Protein AF-A0A1E5UMQ7-F1 (afdb_monomer)

Solvent-accessible surface area (backbone atoms only — not comparable to full-atom values): 9232 Å² total; per-residue (Å²): 130,81,51,70,44,61,74,75,35,65,74,83,84,58,92,85,66,70,73,65,48,80,39,83,62,56,90,84,35,71,42,76,50,66,75,67,93,82,56,94,64,65,85,57,81,42,70,63,72,54,20,45,55,50,47,52,34,19,45,71,56,72,37,62,42,35,47,27,45,38,44,24,93,67,54,69,67,58,58,66,50,45,62,29,34,38,33,42,39,33,19,52,56,20,92,76,36,29,54,74,54,53,51,49,43,45,54,52,43,67,72,38,82,89,36,58,70,50,73,48,72,42,77,94,32,39,59,45,37,75,61,27,47,51,86,88,37,67,67,43,42,50,56,21,53,50,53,50,49,56,50,51,54,50,46,65,73,60,55,125

Mean predicted aligned error: 7.75 Å

Structure (mmCIF, N/CA/C/O backbone):
data_AF-A0A1E5UMQ7-F1
#
_entry.id   AF-A0A1E5UMQ7-F1
#
loop_
_atom_site.group_PDB
_atom_site.id
_atom_site.type_symbol
_atom_site.label_atom_id
_atom_site.label_alt_id
_atom_site.label_comp_id
_atom_site.label_asym_id
_atom_site.label_entity_id
_atom_site.label_seq_id
_atom_site.pdbx_PDB_ins_code
_atom_site.Cartn_x
_atom_site.Cartn_y
_atom_site.Cartn_z
_atom_site.occupancy
_atom_site.B_iso_or_equiv
_atom_site.auth_seq_id
_atom_site.auth_comp_id
_atom_site.auth_asym_id
_atom_site.auth_atom_id
_atom_site.pdbx_PDB_model_num
ATOM 1 N N . MET A 1 1 ? -4.102 -1.339 -18.951 1.00 37.66 1 MET A N 1
ATOM 2 C CA . MET A 1 1 ? -3.862 -2.801 -18.940 1.00 37.66 1 MET A CA 1
ATOM 3 C C . MET A 1 1 ? -2.704 -3.068 -17.994 1.00 37.66 1 MET A C 1
ATOM 5 O O . MET A 1 1 ? -1.846 -2.198 -17.913 1.00 37.66 1 MET A O 1
ATOM 9 N N . ALA A 1 2 ? -2.695 -4.177 -17.251 1.00 43.66 2 ALA A N 1
ATOM 10 C CA . ALA A 1 2 ? -1.530 -4.543 -16.439 1.00 43.66 2 ALA A CA 1
ATOM 11 C C . ALA A 1 2 ? -0.273 -4.619 -17.333 1.00 43.66 2 ALA A C 1
ATOM 13 O O . ALA A 1 2 ? -0.392 -4.902 -18.529 1.00 43.66 2 ALA A O 1
ATOM 14 N N . SER A 1 3 ? 0.904 -4.300 -16.789 1.00 55.34 3 SER A N 1
ATOM 15 C CA . SER A 1 3 ? 2.177 -4.400 -17.520 1.00 55.34 3 SER A CA 1
ATOM 16 C C . SER A 1 3 ? 2.401 -5.839 -18.016 1.00 55.34 3 SER A C 1
ATOM 18 O O . SER A 1 3 ? 1.827 -6.776 -17.455 1.00 55.34 3 SER A O 1
ATOM 20 N N . SER A 1 4 ? 3.228 -6.047 -19.054 1.00 57.44 4 SER A N 1
ATOM 21 C CA . SER A 1 4 ? 3.499 -7.406 -19.570 1.00 57.44 4 SER A CA 1
ATOM 22 C C . SER A 1 4 ? 4.018 -8.340 -18.471 1.00 57.44 4 SER A C 1
ATOM 24 O O . SER A 1 4 ? 3.636 -9.504 -18.419 1.00 57.44 4 SER A O 1
ATOM 26 N N . GLN A 1 5 ? 4.745 -7.783 -17.497 1.00 56.41 5 GLN A N 1
ATOM 27 C CA . GLN A 1 5 ? 5.245 -8.488 -16.318 1.00 56.41 5 GLN A CA 1
ATOM 28 C C . GLN A 1 5 ? 4.148 -9.187 -15.496 1.00 56.41 5 GLN A C 1
ATOM 30 O O . GLN A 1 5 ? 4.412 -10.221 -14.891 1.00 56.41 5 GLN A O 1
ATOM 35 N N . CYS A 1 6 ? 2.901 -8.698 -15.512 1.00 54.56 6 CYS A N 1
ATOM 36 C CA . CYS A 1 6 ? 1.775 -9.382 -14.868 1.00 54.56 6 CYS A CA 1
ATOM 37 C C . CYS A 1 6 ? 1.462 -10.748 -15.506 1.00 54.56 6 CYS A C 1
ATOM 39 O O . CYS A 1 6 ? 1.021 -11.665 -14.811 1.00 54.56 6 CYS A O 1
ATOM 41 N N . CYS A 1 7 ? 1.670 -10.881 -16.816 1.00 57.44 7 CYS A N 1
ATOM 42 C CA . CYS A 1 7 ? 1.480 -12.130 -17.552 1.00 57.44 7 CYS A CA 1
ATOM 43 C C . CYS A 1 7 ? 2.768 -12.959 -17.608 1.00 57.44 7 CYS A C 1
ATOM 45 O O . CYS A 1 7 ? 2.696 -14.184 -17.566 1.00 57.44 7 CYS A O 1
ATOM 47 N N . ASP A 1 8 ? 3.921 -12.291 -17.682 1.00 66.81 8 ASP A N 1
ATOM 48 C CA . ASP A 1 8 ? 5.219 -12.936 -17.882 1.00 66.81 8 ASP A CA 1
ATOM 49 C C . ASP A 1 8 ? 5.749 -13.592 -16.589 1.00 66.81 8 ASP A C 1
ATOM 51 O O . ASP A 1 8 ? 6.411 -14.625 -16.663 1.00 66.81 8 ASP A O 1
ATOM 55 N N . ASN A 1 9 ? 5.394 -13.055 -15.410 1.00 65.44 9 ASN A N 1
ATOM 56 C CA . ASN A 1 9 ? 5.826 -13.550 -14.096 1.00 65.44 9 ASN A CA 1
ATOM 57 C C . ASN A 1 9 ? 4.620 -13.855 -13.175 1.00 65.44 9 ASN A C 1
ATOM 59 O O . ASN A 1 9 ? 4.283 -13.056 -12.291 1.00 65.44 9 ASN A O 1
ATOM 63 N N . PRO A 1 10 ? 3.903 -14.979 -13.365 1.00 62.62 10 PRO A N 1
ATOM 64 C CA . PRO A 1 10 ? 2.871 -15.399 -12.419 1.00 62.62 10 PRO A CA 1
ATOM 65 C C . PRO A 1 10 ? 3.491 -15.789 -11.061 1.00 62.62 10 PRO A C 1
ATOM 67 O O . PRO A 1 10 ? 4.589 -16.349 -11.042 1.00 62.62 10 PRO A O 1
ATOM 70 N N . PRO A 1 11 ? 2.805 -15.561 -9.920 1.00 60.00 11 PRO A N 1
ATOM 71 C CA . PRO A 1 11 ? 3.299 -16.001 -8.623 1.00 60.00 11 PRO A CA 1
ATOM 72 C C . PRO A 1 11 ? 3.461 -17.522 -8.620 1.00 60.00 11 PRO A C 1
ATOM 74 O O . PRO A 1 11 ? 2.569 -18.250 -9.068 1.00 60.00 11 PRO A O 1
ATOM 77 N N . ALA A 1 12 ? 4.578 -18.014 -8.089 1.00 62.81 12 ALA A N 1
ATOM 78 C CA . ALA A 1 12 ? 4.760 -19.443 -7.887 1.00 62.81 12 ALA A CA 1
ATOM 79 C C . ALA A 1 12 ? 3.792 -19.933 -6.797 1.00 62.81 12 ALA A C 1
ATOM 81 O O . ALA A 1 12 ? 3.847 -19.484 -5.651 1.00 62.81 12 ALA A O 1
ATOM 82 N N . LEU A 1 13 ? 2.895 -20.860 -7.148 1.00 60.53 13 LEU A N 1
ATOM 83 C CA . LEU A 1 13 ? 1.985 -21.473 -6.182 1.00 60.53 13 LEU A CA 1
ATOM 84 C C . LEU A 1 13 ? 2.780 -22.381 -5.238 1.00 60.53 13 LEU A C 1
ATOM 86 O O . LEU A 1 13 ? 3.362 -23.375 -5.670 1.00 60.53 13 LEU A O 1
ATOM 90 N N . ASN A 1 14 ? 2.784 -22.056 -3.945 1.00 57.41 14 ASN A N 1
ATOM 91 C CA . ASN A 1 14 ? 3.357 -22.916 -2.917 1.00 57.41 14 ASN A CA 1
ATOM 92 C C . ASN A 1 14 ? 2.264 -23.850 -2.361 1.00 57.41 14 ASN A C 1
ATOM 94 O O . ASN A 1 14 ? 1.354 -23.362 -1.691 1.00 57.41 14 ASN A O 1
ATOM 98 N N . PRO A 1 15 ? 2.336 -25.176 -2.579 1.00 56.00 15 PRO A N 1
ATOM 99 C CA . PRO A 1 15 ? 1.353 -26.121 -2.044 1.00 56.00 15 PRO A CA 1
ATOM 100 C C . PRO A 1 15 ? 1.394 -26.259 -0.511 1.00 56.00 15 PRO A C 1
ATOM 102 O O . PRO A 1 15 ? 0.457 -26.799 0.064 1.00 56.00 15 PRO A O 1
ATOM 105 N N . ALA A 1 16 ? 2.436 -25.754 0.161 1.00 58.72 16 ALA A N 1
ATOM 106 C 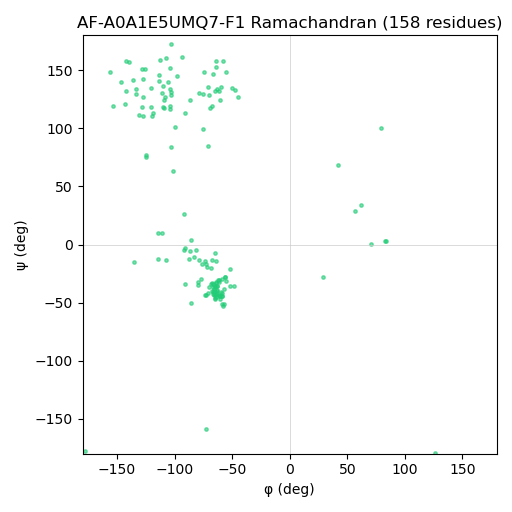CA . ALA A 1 16 ? 2.474 -25.596 1.619 1.00 58.72 16 ALA A CA 1
ATOM 107 C C . ALA A 1 16 ? 1.839 -24.269 2.098 1.00 58.72 16 ALA A C 1
ATOM 109 O O . ALA A 1 16 ? 1.898 -23.934 3.281 1.00 58.72 16 ALA A O 1
ATOM 110 N N . GLY A 1 17 ? 1.269 -23.481 1.182 1.00 52.31 17 GLY A N 1
ATOM 111 C CA . GLY A 1 17 ? 0.650 -22.194 1.464 1.00 52.31 17 GLY A CA 1
ATOM 112 C C . GLY A 1 17 ? -0.722 -22.320 2.128 1.00 52.31 17 GLY A C 1
ATOM 113 O O . GLY A 1 17 ? -1.722 -22.478 1.439 1.00 52.31 17 GLY A O 1
ATOM 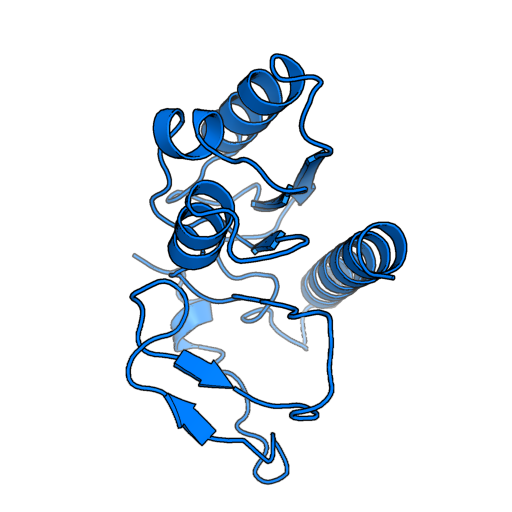114 N N . GLY A 1 18 ? -0.740 -22.159 3.455 1.00 58.19 18 GLY A N 1
ATOM 115 C CA . GLY A 1 18 ? -1.865 -21.660 4.258 1.00 58.19 18 GLY A CA 1
ATOM 116 C C . GLY A 1 18 ? -2.995 -22.646 4.568 1.00 58.19 18 GLY A C 1
ATOM 117 O O . GLY A 1 18 ? -3.921 -22.788 3.776 1.00 58.19 18 GLY A O 1
ATOM 118 N N . GLU A 1 19 ? -3.007 -23.217 5.778 1.00 68.88 19 GLU A N 1
ATOM 119 C CA . GLU A 1 19 ? -4.251 -23.716 6.387 1.00 68.88 19 GLU A CA 1
ATOM 120 C C . GLU A 1 19 ? -5.200 -22.533 6.659 1.00 68.88 19 GLU A C 1
ATOM 122 O O . GLU A 1 19 ? -4.789 -21.501 7.195 1.00 68.88 19 GLU A O 1
ATOM 127 N N . GLY A 1 20 ? -6.467 -22.660 6.263 1.00 75.19 20 GLY A N 1
ATOM 128 C CA . GLY A 1 20 ? -7.456 -21.591 6.372 1.00 75.19 20 GLY A CA 1
ATOM 129 C C . GLY A 1 20 ? -8.846 -22.011 5.895 1.00 75.19 20 GLY A C 1
ATOM 130 O O . GLY A 1 20 ? -9.074 -23.164 5.524 1.00 75.19 20 GLY A O 1
ATOM 131 N N . LYS A 1 21 ? -9.801 -21.077 5.917 1.00 82.19 21 LYS A N 1
ATOM 132 C CA . LYS A 1 21 ? -11.189 -21.300 5.477 1.00 82.19 21 LYS A CA 1
ATOM 133 C C . LYS A 1 21 ? -11.703 -20.140 4.636 1.00 82.19 21 LYS A C 1
ATOM 135 O O . LYS A 1 21 ? -11.446 -18.975 4.936 1.00 82.19 21 LYS A O 1
ATOM 140 N N . VAL A 1 22 ? -12.474 -20.461 3.599 1.00 82.56 22 VAL A N 1
ATOM 141 C CA . VAL A 1 22 ? -13.266 -19.459 2.875 1.00 82.56 22 VAL A CA 1
ATOM 142 C C . VAL A 1 22 ? -14.471 -19.092 3.737 1.00 82.56 22 VAL A C 1
ATOM 144 O O . VAL A 1 22 ? -15.193 -19.976 4.195 1.00 82.56 22 VAL A O 1
ATOM 147 N N . VAL A 1 23 ? -14.689 -17.797 3.942 1.00 81.50 23 VAL A N 1
ATOM 148 C CA . VAL A 1 23 ? -15.872 -17.246 4.603 1.00 81.50 23 VAL A CA 1
ATOM 149 C C . VAL A 1 23 ? -16.697 -16.449 3.602 1.00 81.50 23 VAL A C 1
ATOM 151 O O . VAL A 1 23 ? -16.155 -15.729 2.760 1.00 81.50 23 VAL A O 1
ATOM 154 N N . ASP A 1 24 ? -18.019 -16.568 3.699 1.00 82.00 24 ASP A N 1
ATOM 155 C CA . ASP A 1 24 ? -18.938 -15.874 2.792 1.00 82.00 24 ASP A CA 1
ATOM 156 C C . ASP A 1 24 ? -19.084 -14.379 3.114 1.00 82.00 24 ASP A C 1
ATOM 158 O O . ASP A 1 24 ? -19.542 -13.618 2.266 1.00 82.00 24 ASP A O 1
ATOM 162 N N . SER A 1 25 ? -18.672 -13.945 4.313 1.00 78.44 25 SER A N 1
ATOM 163 C CA . SER A 1 25 ? -18.676 -12.535 4.712 1.00 78.44 25 SER A CA 1
ATOM 164 C C . SER A 1 25 ? -17.621 -12.230 5.782 1.00 78.44 25 SER A C 1
ATOM 166 O O . SER A 1 25 ? -17.686 -12.750 6.895 1.00 78.44 25 SER A O 1
ATOM 168 N N . PHE A 1 26 ? -16.690 -11.338 5.449 1.00 72.81 26 PHE A N 1
ATOM 169 C CA . PHE A 1 26 ? -15.771 -10.626 6.336 1.00 72.81 26 PHE A CA 1
ATOM 170 C C . PHE A 1 26 ? -15.838 -9.140 5.961 1.00 72.81 26 PHE A C 1
ATOM 172 O O . PHE A 1 26 ? -15.488 -8.778 4.838 1.00 72.81 26 PHE A O 1
ATOM 179 N N . GLY A 1 27 ? -16.390 -8.290 6.834 1.00 71.31 27 GLY A N 1
ATOM 180 C CA . GLY A 1 27 ? -16.678 -6.891 6.481 1.00 71.31 27 GLY A CA 1
ATOM 181 C C . GLY A 1 27 ? -17.591 -6.734 5.251 1.00 71.31 27 GLY A C 1
ATOM 182 O O . GLY A 1 27 ? -17.452 -5.777 4.499 1.00 71.31 27 GLY A O 1
ATOM 183 N N . GLY A 1 28 ? -18.482 -7.703 4.990 1.00 76.38 28 GLY A N 1
ATOM 184 C CA . GLY A 1 28 ? -19.358 -7.722 3.809 1.00 76.38 28 GLY A CA 1
ATOM 185 C C . GLY A 1 28 ? -18.722 -8.278 2.528 1.00 76.38 28 GLY A C 1
ATOM 186 O O . GLY A 1 28 ? -19.382 -8.305 1.490 1.00 76.38 28 GLY A O 1
ATOM 187 N N . LEU A 1 29 ? -17.470 -8.748 2.584 1.00 70.88 29 LEU A N 1
ATOM 188 C CA . LEU A 1 29 ? -16.742 -9.305 1.442 1.00 70.88 29 LEU A CA 1
ATOM 189 C C . LEU A 1 29 ? -16.465 -10.799 1.624 1.00 70.88 29 LEU A C 1
ATOM 191 O O . LEU A 1 29 ? -16.188 -11.268 2.726 1.00 70.88 29 LEU A O 1
ATOM 195 N N . LYS A 1 30 ? -16.487 -11.558 0.525 1.00 74.19 30 LYS A N 1
ATOM 196 C CA . LYS A 1 30 ? -16.039 -12.955 0.534 1.00 74.19 30 LYS A CA 1
ATOM 197 C C . LYS A 1 30 ? -14.520 -12.996 0.712 1.00 74.19 30 LYS A C 1
ATOM 199 O O . LYS A 1 30 ? -13.808 -12.344 -0.048 1.00 74.19 30 LYS A O 1
ATOM 204 N N . ALA A 1 31 ? -14.026 -13.774 1.674 1.00 76.25 31 ALA A N 1
ATOM 205 C CA . ALA A 1 31 ? -12.609 -13.781 2.045 1.00 76.25 31 ALA A CA 1
ATOM 206 C C . ALA A 1 31 ? -12.078 -15.194 2.331 1.00 76.25 31 ALA A C 1
ATOM 208 O O . ALA A 1 31 ? -12.839 -16.101 2.661 1.00 76.25 31 ALA A O 1
ATOM 209 N N . TYR A 1 32 ? -10.760 -15.379 2.220 1.00 75.75 32 TYR A N 1
ATOM 210 C CA . TYR A 1 32 ? -10.048 -16.545 2.747 1.00 75.75 32 TYR A CA 1
ATOM 211 C C . TYR A 1 32 ? -9.314 -16.125 4.018 1.00 75.75 32 TYR A C 1
ATOM 213 O O . TYR A 1 32 ? -8.481 -15.223 3.973 1.00 75.75 32 TYR A O 1
ATOM 221 N N . LEU A 1 33 ? -9.642 -16.751 5.144 1.00 75.75 33 LEU A N 1
ATOM 222 C CA . LEU A 1 33 ? -9.021 -16.463 6.432 1.00 75.75 33 LEU A CA 1
ATOM 223 C C . LEU A 1 33 ? -8.016 -17.560 6.770 1.00 75.75 33 LEU A C 1
ATOM 225 O O . LEU A 1 33 ? -8.365 -18.740 6.754 1.00 75.75 33 LEU A O 1
ATOM 229 N N . ALA A 1 34 ? -6.797 -17.158 7.113 1.00 77.75 34 ALA A N 1
ATOM 230 C CA . ALA A 1 34 ? -5.746 -18.023 7.636 1.00 77.75 34 AL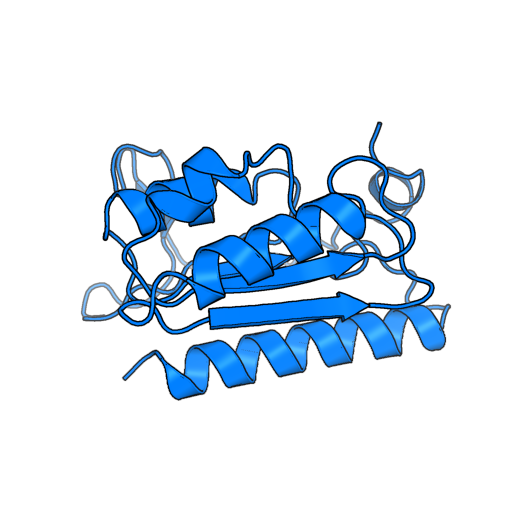A A CA 1
ATOM 231 C C . ALA A 1 34 ? -5.211 -17.425 8.946 1.00 77.75 34 ALA A C 1
ATOM 233 O O . ALA A 1 34 ? -5.103 -16.204 9.068 1.00 77.75 34 ALA A O 1
ATOM 234 N N . GLY A 1 35 ? -4.886 -18.277 9.921 1.00 73.94 35 GLY A N 1
ATOM 235 C CA . GLY A 1 35 ? -4.458 -17.867 11.264 1.00 73.94 35 GLY A CA 1
ATOM 236 C C . GLY A 1 35 ? -5.290 -18.501 12.383 1.00 73.94 35 GLY A C 1
ATOM 237 O O . GLY A 1 35 ? -6.183 -19.305 12.130 1.00 73.94 35 GLY A O 1
ATOM 238 N N . SER A 1 36 ? -4.969 -18.158 13.633 1.00 73.12 36 SER A N 1
ATOM 239 C CA . SER A 1 36 ? -5.681 -18.666 14.815 1.00 73.12 36 SER A CA 1
ATOM 240 C C . SER A 1 36 ? -7.081 -18.059 14.928 1.00 73.12 36 SER A C 1
ATOM 242 O O . SER A 1 36 ? -7.224 -16.841 14.843 1.00 73.12 36 SER A O 1
ATOM 244 N N . ASP A 1 37 ? -8.095 -18.878 15.223 1.00 70.69 37 ASP A N 1
ATOM 245 C CA . ASP A 1 37 ? -9.445 -18.395 15.561 1.00 70.69 37 ASP A CA 1
ATOM 246 C C . ASP A 1 37 ? -9.463 -17.572 16.876 1.00 70.69 37 ASP A C 1
ATOM 248 O O . ASP A 1 37 ? -10.426 -16.861 17.153 1.00 70.69 37 ASP A O 1
ATOM 252 N N . GLU A 1 38 ? -8.395 -17.630 17.682 1.00 75.19 38 GLU A N 1
ATOM 253 C CA . GLU A 1 38 ? -8.239 -16.849 18.919 1.00 75.19 38 GLU A CA 1
ATOM 254 C C . GLU A 1 38 ? -7.538 -15.496 18.705 1.00 75.19 38 GLU A C 1
ATOM 256 O O . GLU A 1 38 ? -7.371 -14.722 19.655 1.00 75.19 38 GLU A O 1
ATOM 261 N N . SER A 1 39 ? -7.101 -15.197 17.475 1.00 70.38 39 SER A N 1
ATOM 262 C CA . SER A 1 39 ? -6.473 -13.912 17.173 1.00 70.38 39 SER A CA 1
ATOM 263 C C . SER A 1 39 ? -7.446 -12.769 17.444 1.00 70.38 39 SER A C 1
ATOM 265 O O . SER A 1 39 ? -8.528 -12.688 16.870 1.00 70.38 39 SER A O 1
ATOM 267 N N . LYS A 1 40 ? -7.022 -11.826 18.288 1.00 68.19 40 LYS A N 1
ATOM 268 C CA . LYS A 1 40 ? -7.756 -10.574 18.545 1.00 68.19 40 LYS A CA 1
ATOM 269 C C . LYS A 1 40 ? -7.510 -9.510 17.473 1.00 68.19 40 LYS A C 1
ATOM 271 O O . LYS A 1 40 ? -8.104 -8.437 17.535 1.00 68.19 40 LYS A O 1
ATOM 276 N N . SER A 1 41 ? -6.619 -9.819 16.537 1.00 63.69 41 SER A N 1
ATOM 277 C CA . SER A 1 41 ? -6.060 -8.903 15.558 1.00 63.69 41 SER A CA 1
ATOM 278 C C . SER A 1 41 ? -6.092 -9.567 14.180 1.00 63.69 41 SER A C 1
ATOM 280 O O . SER A 1 41 ? -5.642 -10.706 14.035 1.00 63.69 41 SER A O 1
ATOM 282 N N . ALA A 1 42 ? -6.631 -8.873 13.176 1.00 62.53 42 ALA A N 1
ATOM 283 C CA . ALA A 1 42 ? -6.681 -9.336 11.790 1.00 62.53 42 ALA A CA 1
ATOM 284 C C . ALA A 1 42 ? -5.740 -8.488 10.927 1.00 62.53 42 ALA A C 1
ATOM 286 O O . ALA A 1 42 ? -5.784 -7.257 10.967 1.00 62.53 42 ALA A O 1
ATOM 287 N N . VAL A 1 43 ? -4.897 -9.159 10.139 1.00 61.38 43 VAL A N 1
ATOM 288 C CA . VAL A 1 43 ? -3.977 -8.532 9.183 1.00 61.38 43 VAL A CA 1
ATOM 289 C C . VAL A 1 43 ? -4.490 -8.807 7.785 1.00 61.38 43 VAL A C 1
ATOM 291 O O . VAL A 1 43 ? -4.710 -9.963 7.431 1.00 61.38 43 VAL A O 1
ATOM 294 N N . ILE A 1 44 ? -4.665 -7.758 6.985 1.00 63.25 44 ILE A N 1
ATOM 295 C CA . ILE A 1 44 ? -5.026 -7.897 5.576 1.00 63.25 44 ILE A CA 1
ATOM 296 C C . ILE A 1 44 ? -3.921 -7.277 4.732 1.00 63.25 44 ILE A C 1
ATOM 298 O O . ILE A 1 44 ? -3.700 -6.068 4.755 1.00 63.25 44 ILE A O 1
ATOM 302 N N . LEU A 1 45 ? -3.234 -8.140 3.986 1.00 57.59 45 LEU A N 1
ATOM 303 C CA . LEU A 1 45 ? -2.299 -7.772 2.933 1.00 57.59 45 LEU A CA 1
ATOM 304 C C . LEU A 1 45 ? -2.948 -8.136 1.597 1.00 57.59 45 LEU A C 1
ATOM 306 O O . LEU A 1 45 ? -3.210 -9.309 1.338 1.00 57.59 45 LEU A O 1
ATOM 310 N N . ILE A 1 46 ? -3.202 -7.143 0.747 1.00 59.72 46 ILE A N 1
ATOM 311 C CA . ILE A 1 46 ? -3.703 -7.370 -0.613 1.00 59.72 46 ILE A CA 1
ATOM 312 C C . ILE A 1 46 ? -2.669 -6.798 -1.566 1.00 59.72 46 ILE A C 1
ATOM 314 O O . ILE A 1 46 ? -2.459 -5.590 -1.619 1.00 59.72 46 ILE A O 1
ATOM 318 N N . ALA A 1 47 ? -1.992 -7.696 -2.275 1.00 54.25 47 ALA A N 1
ATOM 319 C CA . ALA A 1 47 ? -0.804 -7.380 -3.056 1.00 54.25 47 ALA A CA 1
ATOM 320 C C . ALA A 1 47 ? -1.017 -7.480 -4.578 1.00 54.25 47 ALA A C 1
ATOM 322 O O . ALA A 1 47 ? -0.042 -7.418 -5.318 1.00 54.25 47 ALA A O 1
ATOM 323 N N . ASP A 1 48 ? -2.255 -7.630 -5.061 1.00 55.84 48 ASP A N 1
ATOM 324 C CA . ASP A 1 48 ? -2.568 -7.672 -6.498 1.00 55.84 48 ASP A CA 1
ATOM 325 C C . ASP A 1 48 ? -3.889 -6.953 -6.798 1.00 55.84 48 ASP A C 1
ATOM 327 O O . ASP A 1 48 ? -4.830 -7.243 -6.066 1.00 55.84 48 ASP A O 1
ATOM 331 N N . ILE A 1 49 ? -3.910 -6.064 -7.822 1.00 55.50 49 ILE A N 1
ATOM 332 C CA . ILE A 1 49 ? -4.953 -5.231 -8.517 1.00 55.50 49 ILE A CA 1
ATOM 333 C C . ILE A 1 49 ? -6.201 -4.755 -7.723 1.00 55.50 49 ILE A C 1
ATOM 335 O O . ILE A 1 49 ? -6.774 -3.701 -7.996 1.00 55.50 49 ILE A O 1
ATOM 339 N N . PHE A 1 50 ? -6.625 -5.492 -6.711 1.00 61.31 50 PHE A N 1
ATOM 340 C CA . PHE A 1 50 ? -7.737 -5.293 -5.794 1.00 61.31 50 PHE A CA 1
ATOM 341 C C . PHE A 1 50 ? -7.357 -4.529 -4.517 1.00 61.31 50 PHE A C 1
ATOM 343 O O . PHE A 1 50 ? -8.042 -4.670 -3.505 1.00 61.31 50 PHE A O 1
ATOM 350 N N . GLY A 1 51 ? -6.317 -3.685 -4.544 1.00 61.84 51 GLY A N 1
ATOM 351 C CA . GLY A 1 51 ? -5.947 -2.827 -3.404 1.00 61.84 51 GLY A CA 1
ATOM 352 C C . GLY A 1 51 ? -7.114 -1.984 -2.855 1.00 61.84 51 GLY A C 1
ATOM 353 O O . GLY A 1 51 ? -7.118 -1.625 -1.680 1.00 61.84 51 GLY A O 1
ATOM 354 N N . VAL A 1 52 ? -8.154 -1.761 -3.672 1.00 76.00 52 VAL A N 1
ATOM 355 C CA . VAL A 1 52 ? -9.444 -1.167 -3.279 1.00 76.00 52 VAL A CA 1
ATOM 356 C C . VAL A 1 52 ? -10.084 -1.851 -2.067 1.00 76.00 52 VAL A C 1
ATOM 358 O O . VAL A 1 52 ? -10.651 -1.178 -1.216 1.00 76.00 52 VAL A O 1
ATOM 361 N N . VAL A 1 53 ? -9.941 -3.171 -1.920 1.00 81.50 53 VAL A N 1
ATOM 362 C CA . VAL A 1 53 ? -10.543 -3.919 -0.808 1.00 81.50 53 VAL A CA 1
ATOM 363 C C . VAL A 1 53 ? -9.944 -3.506 0.537 1.00 81.50 53 VAL A C 1
ATOM 365 O O . VAL A 1 53 ? -10.673 -3.410 1.521 1.00 81.50 53 VAL A O 1
ATOM 368 N N . VAL A 1 54 ? -8.640 -3.207 0.590 1.00 86.62 54 VAL A N 1
ATOM 369 C CA . VAL A 1 54 ? -8.005 -2.701 1.819 1.00 86.62 54 VAL A CA 1
ATOM 370 C C . VAL A 1 54 ? -8.640 -1.376 2.221 1.00 86.62 54 VAL A C 1
ATOM 372 O O . VAL A 1 54 ? -8.955 -1.183 3.391 1.00 86.62 54 VAL A O 1
ATOM 375 N N . VAL A 1 55 ? -8.869 -0.487 1.251 1.00 89.62 55 VAL A N 1
ATOM 376 C CA . VAL A 1 55 ? -9.487 0.822 1.489 1.00 89.62 55 VAL A CA 1
ATOM 377 C C . VAL A 1 55 ? -10.940 0.672 1.938 1.00 89.62 55 VAL A C 1
ATOM 379 O O . VAL A 1 55 ? -11.329 1.302 2.914 1.00 89.62 55 VAL A O 1
ATOM 382 N N . GLU A 1 56 ? -11.727 -0.213 1.324 1.00 88.44 56 GLU A N 1
ATOM 383 C CA . GLU A 1 56 ? -13.111 -0.470 1.752 1.00 88.44 56 GLU A CA 1
ATOM 384 C C . GLU A 1 56 ? -13.193 -1.006 3.189 1.00 88.44 56 GLU A C 1
ATOM 386 O O . GLU A 1 56 ? -13.978 -0.511 4.000 1.00 88.44 56 GLU A O 1
ATOM 391 N N . LEU A 1 57 ? -12.331 -1.956 3.557 1.00 86.88 57 LEU A N 1
ATOM 392 C CA . LEU A 1 57 ? -12.283 -2.477 4.927 1.00 86.88 57 LEU A CA 1
ATOM 393 C C . LEU A 1 57 ? -11.768 -1.427 5.924 1.00 86.88 57 LEU A C 1
ATOM 395 O O . LEU A 1 57 ? -12.250 -1.351 7.057 1.00 86.88 57 LEU A O 1
ATOM 399 N N . ALA A 1 58 ? -10.844 -0.568 5.493 1.00 90.00 58 ALA A N 1
ATOM 400 C CA . ALA A 1 58 ? -10.359 0.567 6.269 1.00 90.00 58 ALA A CA 1
ATOM 401 C C . ALA A 1 58 ? -11.444 1.637 6.502 1.00 90.00 58 ALA A C 1
ATOM 403 O O . ALA A 1 58 ? -11.519 2.217 7.589 1.00 90.00 58 ALA A O 1
ATOM 404 N N . LYS A 1 59 ? -12.314 1.879 5.512 1.00 91.38 59 LYS A N 1
ATOM 405 C CA . LYS A 1 59 ? -13.502 2.749 5.611 1.00 91.38 59 LYS A CA 1
ATOM 406 C C . LYS A 1 59 ? -14.551 2.156 6.551 1.00 91.38 59 LYS A C 1
ATOM 408 O O . LYS A 1 59 ? -15.164 2.878 7.345 1.00 91.38 59 LYS A O 1
ATOM 413 N N . ALA A 1 60 ? -14.742 0.839 6.495 1.00 88.56 60 ALA A N 1
ATOM 414 C CA . ALA A 1 60 ? -15.644 0.106 7.379 1.00 88.56 60 ALA A CA 1
ATOM 415 C C . ALA A 1 60 ? -15.107 -0.036 8.818 1.00 88.56 60 ALA A C 1
ATOM 417 O O . ALA A 1 60 ? -15.885 -0.313 9.724 1.00 88.56 60 ALA A O 1
ATOM 418 N N . HIS A 1 61 ? -13.815 0.245 9.045 1.00 87.69 61 HIS A N 1
ATOM 419 C CA . HIS A 1 61 ? -13.117 0.055 10.323 1.00 87.69 61 HIS A CA 1
ATOM 420 C C . HIS A 1 61 ? -13.079 -1.420 10.776 1.00 87.69 61 HIS A C 1
ATOM 422 O O . HIS A 1 61 ? -13.112 -1.720 11.965 1.00 87.69 61 HIS A O 1
ATOM 428 N N . GLU A 1 62 ? -12.981 -2.337 9.811 1.00 84.94 62 GLU A N 1
ATOM 429 C CA . GLU A 1 62 ? -12.949 -3.797 10.021 1.00 84.94 62 GLU A CA 1
ATOM 430 C C . GLU A 1 62 ? -11.515 -4.349 10.152 1.00 84.94 62 GLU A C 1
ATOM 432 O O . GLU A 1 62 ? -11.307 -5.534 10.411 1.00 84.94 62 GLU A O 1
ATOM 437 N N . ILE A 1 63 ? -10.505 -3.493 9.966 1.00 86.12 63 ILE A N 1
ATOM 438 C CA . ILE A 1 63 ? -9.083 -3.823 10.108 1.00 86.12 63 ILE A CA 1
ATOM 439 C C . ILE A 1 63 ? -8.383 -2.833 11.039 1.00 86.12 63 ILE A C 1
ATOM 441 O O . ILE A 1 63 ? -8.752 -1.661 11.120 1.00 86.12 63 ILE A O 1
ATOM 445 N N . GLN A 1 64 ? -7.335 -3.29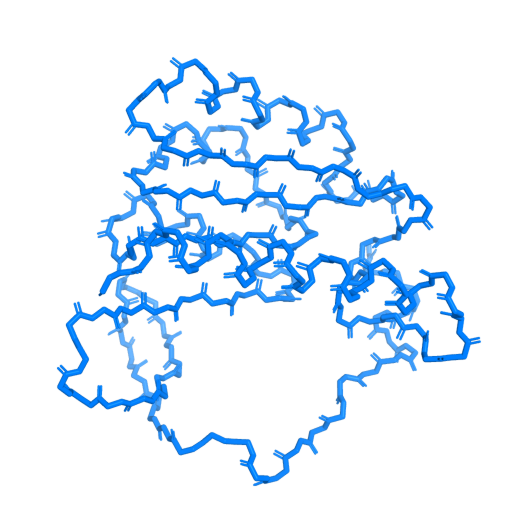8 11.721 1.00 87.94 64 GLN A N 1
ATOM 446 C CA . GLN A 1 64 ? -6.518 -2.450 12.600 1.00 87.94 64 GLN A CA 1
ATOM 447 C C . GLN A 1 64 ? -5.498 -1.606 11.835 1.00 87.94 64 GLN A C 1
ATOM 449 O O . GLN A 1 64 ? -5.167 -0.507 12.270 1.00 87.94 64 GLN A O 1
ATOM 454 N N . ALA A 1 65 ? -4.978 -2.123 10.724 1.00 91.38 65 ALA A N 1
ATOM 455 C CA . ALA A 1 65 ? -4.057 -1.422 9.842 1.00 91.38 65 ALA A CA 1
ATOM 456 C C . ALA A 1 65 ? -4.126 -2.027 8.435 1.00 91.38 65 ALA A C 1
ATOM 458 O O . ALA A 1 65 ? -4.345 -3.231 8.296 1.00 91.38 65 ALA A O 1
ATOM 459 N N . GLY A 1 66 ? -3.911 -1.207 7.407 1.00 91.25 66 GLY A N 1
ATOM 460 C CA . GLY A 1 66 ? -3.856 -1.640 6.010 1.00 91.25 66 GLY A CA 1
ATOM 461 C C . GLY A 1 66 ? -2.573 -1.204 5.306 1.00 91.25 66 GLY A C 1
ATOM 462 O O . GLY A 1 66 ? -2.003 -0.164 5.638 1.00 91.25 66 GLY A O 1
ATOM 463 N N . VAL A 1 67 ? -2.141 -1.985 4.316 1.00 92.25 67 VAL A N 1
ATOM 464 C CA . VAL A 1 67 ? -1.072 -1.624 3.372 1.00 92.25 67 VAL A CA 1
ATOM 465 C C . VAL A 1 67 ? -1.599 -1.830 1.957 1.00 92.25 67 VAL A C 1
ATOM 467 O O . VAL A 1 67 ? -2.101 -2.906 1.635 1.00 92.25 67 VAL A O 1
ATOM 470 N N . VAL A 1 68 ? -1.487 -0.801 1.119 1.00 92.25 68 VAL A N 1
ATOM 471 C CA . VAL A 1 68 ? -1.825 -0.840 -0.306 1.00 92.25 68 VAL A CA 1
ATOM 472 C C . VAL A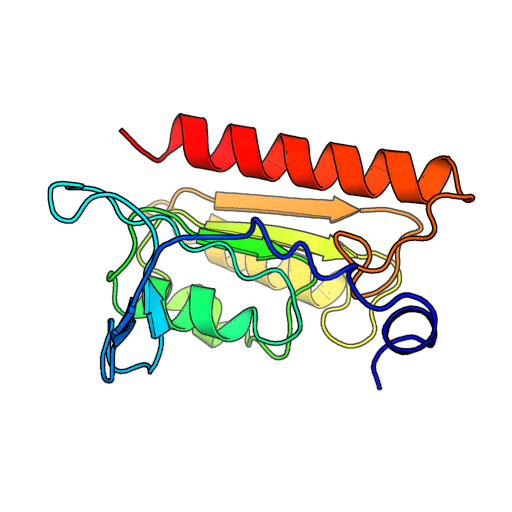 1 68 ? -0.531 -0.751 -1.106 1.00 92.25 68 VAL A C 1
ATOM 474 O O . VAL A 1 68 ? 0.188 0.242 -1.017 1.00 92.25 68 VAL A O 1
ATOM 477 N N . LEU A 1 69 ? -0.241 -1.784 -1.892 1.00 90.38 69 LEU A N 1
ATOM 478 C CA . LEU A 1 69 ? 0.897 -1.843 -2.811 1.00 90.38 69 LEU A CA 1
ATOM 479 C C . LEU A 1 69 ? 0.374 -1.634 -4.234 1.00 90.38 69 LEU A C 1
ATOM 481 O O . LEU A 1 69 ? -0.625 -2.261 -4.574 1.00 90.38 69 LEU A O 1
ATOM 485 N N . HIS A 1 70 ? 1.035 -0.783 -5.033 1.00 87.50 70 HIS A N 1
ATOM 486 C CA . HIS A 1 70 ? 0.645 -0.439 -6.419 1.00 87.50 70 HIS A CA 1
ATOM 487 C C . HIS A 1 70 ? -0.875 -0.223 -6.575 1.00 87.50 70 HIS A C 1
ATOM 489 O O . HIS A 1 70 ? -1.564 -1.046 -7.173 1.00 87.50 70 HIS A O 1
ATOM 495 N N . PRO A 1 71 ? -1.433 0.856 -5.990 1.00 88.56 71 PRO A N 1
ATOM 496 C CA . PRO A 1 71 ? -2.876 1.045 -5.887 1.00 88.56 71 PRO A CA 1
ATOM 497 C C . PRO A 1 71 ? -3.645 0.792 -7.192 1.00 88.56 71 PRO A C 1
ATOM 499 O O . PRO A 1 71 ? -3.301 1.274 -8.268 1.00 88.56 71 PRO A O 1
ATOM 502 N N . GLY A 1 72 ? -4.734 0.033 -7.074 1.00 83.19 72 GLY A N 1
ATOM 503 C CA . GLY A 1 72 ? -5.720 -0.113 -8.142 1.00 83.19 72 GLY A CA 1
ATOM 504 C C . GLY A 1 72 ? -6.568 1.160 -8.318 1.00 83.19 72 GLY A C 1
ATOM 505 O O . GLY A 1 72 ? -6.176 2.241 -7.873 1.00 83.19 72 GLY A O 1
ATOM 506 N N . PRO A 1 73 ? -7.761 1.064 -8.929 1.00 83.75 73 PRO A N 1
ATOM 507 C CA . PRO A 1 73 ? -8.659 2.205 -9.088 1.00 83.75 73 PRO A CA 1
ATOM 508 C C . PRO A 1 73 ? -9.267 2.618 -7.736 1.00 83.75 73 PRO A C 1
ATOM 510 O O . PRO A 1 73 ? -10.358 2.188 -7.375 1.00 83.75 73 PRO A O 1
ATOM 513 N N . ILE A 1 74 ? -8.537 3.440 -6.986 1.00 90.31 74 ILE A N 1
ATOM 514 C CA . ILE A 1 74 ? -8.956 4.076 -5.734 1.00 90.31 74 ILE A CA 1
ATOM 515 C C . ILE A 1 74 ? -9.128 5.569 -6.005 1.00 90.31 74 ILE A C 1
ATOM 517 O O . ILE A 1 74 ? -8.299 6.180 -6.683 1.00 90.31 74 ILE A O 1
ATOM 521 N N . THR A 1 75 ? -10.198 6.171 -5.491 1.00 94.00 75 THR A N 1
ATOM 522 C CA . THR A 1 75 ? -10.410 7.613 -5.625 1.00 94.00 75 THR A CA 1
ATOM 523 C C . THR A 1 75 ? -9.870 8.373 -4.418 1.00 94.00 75 THR A C 1
ATOM 525 O O . THR A 1 75 ? -9.660 7.829 -3.335 1.00 94.00 75 THR A O 1
ATOM 528 N N . VAL A 1 76 ? -9.662 9.678 -4.590 1.00 95.69 76 VAL A N 1
ATOM 529 C CA . VAL A 1 76 ? -9.289 10.562 -3.478 1.00 95.69 76 VAL A CA 1
ATOM 530 C C . VAL A 1 76 ? -10.387 10.594 -2.406 1.00 95.69 76 VAL A C 1
ATOM 532 O O . VAL A 1 76 ? -10.075 10.717 -1.224 1.00 95.69 76 VAL A O 1
ATOM 535 N N . ASP A 1 77 ? -11.658 10.459 -2.797 1.00 95.81 77 ASP A N 1
ATOM 536 C CA . ASP A 1 77 ? -12.781 10.430 -1.859 1.00 95.81 77 ASP A CA 1
ATOM 537 C C . ASP A 1 77 ? -12.797 9.143 -1.024 1.00 95.81 77 ASP A C 1
ATOM 539 O O . ASP A 1 77 ? -13.002 9.220 0.184 1.00 95.81 77 ASP A O 1
ATOM 543 N N . ASP A 1 78 ? -12.433 7.996 -1.606 1.00 94.69 78 ASP A N 1
ATOM 544 C CA . ASP A 1 78 ? -12.267 6.752 -0.842 1.00 94.69 78 ASP A CA 1
ATOM 545 C C . ASP A 1 78 ? -11.212 6.898 0.262 1.00 94.69 78 ASP A C 1
ATOM 547 O O . ASP A 1 78 ? -11.422 6.468 1.396 1.00 94.69 78 ASP A O 1
ATOM 551 N N . ILE A 1 79 ? -10.089 7.559 -0.040 1.00 95.81 79 ILE A N 1
ATOM 552 C CA . ILE A 1 79 ? -9.016 7.801 0.933 1.00 95.81 79 ILE A CA 1
ATOM 553 C C . ILE A 1 79 ? -9.452 8.759 2.052 1.00 95.81 79 ILE A C 1
ATOM 555 O O . ILE A 1 79 ? -9.031 8.580 3.195 1.00 95.81 79 ILE A O 1
ATOM 559 N N . LYS A 1 80 ? -10.326 9.739 1.776 1.00 95.31 80 LYS A N 1
ATOM 560 C CA . LYS A 1 80 ? -10.872 10.638 2.818 1.00 95.31 80 LYS A CA 1
ATOM 561 C C . LYS A 1 80 ? -11.675 9.887 3.875 1.00 95.31 80 LYS A C 1
ATOM 563 O O . LYS A 1 80 ? -11.738 10.332 5.019 1.00 95.31 80 LYS A O 1
ATOM 568 N N . GLU A 1 81 ? -12.311 8.788 3.488 1.00 95.50 81 GLU A N 1
ATOM 569 C CA . GLU A 1 81 ? -13.193 8.011 4.355 1.00 95.50 81 GLU A CA 1
ATOM 570 C C . GLU A 1 81 ? -12.459 6.959 5.200 1.00 95.50 81 GLU A C 1
ATOM 572 O O . GLU A 1 81 ? -13.083 6.325 6.053 1.00 95.50 81 GLU A O 1
ATOM 577 N N . VAL A 1 82 ? -11.151 6.767 4.994 1.00 94.31 82 VAL A N 1
ATOM 578 C CA . VAL A 1 82 ? -10.337 5.803 5.747 1.00 94.31 82 VAL A CA 1
ATOM 579 C C . VAL A 1 82 ? -10.322 6.145 7.240 1.00 94.31 82 VAL A C 1
ATOM 581 O O . VAL A 1 82 ? -10.081 7.288 7.629 1.00 94.31 82 VAL A O 1
ATOM 584 N N . LYS A 1 83 ? -10.557 5.133 8.089 1.00 93.62 83 LYS A N 1
ATOM 585 C CA . LYS A 1 83 ? -10.656 5.287 9.554 1.00 93.62 83 LYS A CA 1
ATOM 586 C C . LYS A 1 83 ? -9.547 4.588 10.334 1.00 93.62 83 LYS A C 1
ATOM 588 O O . LYS A 1 83 ? -9.404 4.843 11.527 1.00 93.62 83 LYS A O 1
ATOM 593 N N . CYS A 1 84 ? -8.772 3.715 9.694 1.00 91.88 84 CYS A N 1
ATOM 594 C CA . CYS A 1 84 ? -7.679 2.980 10.325 1.00 91.88 84 CYS A CA 1
ATOM 595 C C . CYS A 1 84 ? -6.316 3.420 9.770 1.00 91.88 84 CYS A C 1
ATOM 597 O O . CYS A 1 84 ? -6.252 3.927 8.649 1.00 91.88 84 CYS A O 1
ATOM 599 N N . PRO A 1 85 ? -5.216 3.183 10.508 1.00 94.94 85 PRO A N 1
ATOM 600 C CA . PRO A 1 85 ? -3.867 3.330 9.984 1.00 94.94 85 PRO A CA 1
ATOM 601 C C . PRO A 1 85 ? -3.704 2.715 8.585 1.00 94.94 85 PRO A C 1
ATOM 603 O O . PRO A 1 85 ? -4.008 1.536 8.390 1.00 94.94 85 PRO A O 1
ATOM 606 N N . ILE A 1 86 ? -3.192 3.489 7.623 1.00 94.31 86 ILE A N 1
ATOM 607 C CA . ILE A 1 86 ? -2.980 3.020 6.249 1.00 94.31 86 ILE A CA 1
ATOM 608 C C . ILE A 1 86 ? -1.599 3.387 5.691 1.00 94.31 86 ILE A C 1
ATOM 610 O O . ILE A 1 86 ? -1.155 4.529 5.784 1.00 94.31 86 ILE A O 1
ATOM 614 N N . SER A 1 87 ? -0.930 2.427 5.056 1.00 95.62 87 SER A N 1
ATOM 615 C CA . SER A 1 87 ? 0.238 2.686 4.214 1.00 95.62 87 SER A CA 1
ATOM 616 C C . SER A 1 87 ? -0.117 2.549 2.735 1.00 95.62 87 SER A C 1
ATOM 618 O O . SER A 1 87 ? -0.859 1.643 2.358 1.00 95.62 87 SER A O 1
ATOM 620 N N . ILE A 1 88 ? 0.412 3.444 1.899 1.00 95.25 88 ILE A N 1
ATOM 621 C CA . ILE A 1 88 ? 0.237 3.428 0.445 1.00 95.25 88 ILE A CA 1
ATOM 622 C C . ILE A 1 88 ? 1.616 3.490 -0.212 1.00 95.25 88 ILE A C 1
ATOM 624 O O . ILE A 1 88 ? 2.288 4.521 -0.174 1.00 95.25 88 ILE A O 1
ATOM 628 N N . LEU A 1 89 ? 2.030 2.396 -0.844 1.00 95.69 89 LEU A N 1
ATOM 629 C CA . LEU A 1 89 ? 3.256 2.334 -1.633 1.00 95.69 89 LEU A CA 1
ATOM 630 C C . LEU A 1 89 ? 2.870 2.358 -3.115 1.00 95.69 89 LEU A C 1
ATOM 632 O O . LEU A 1 89 ? 2.198 1.446 -3.596 1.00 95.69 89 LEU A O 1
ATOM 636 N N . GLY A 1 90 ? 3.290 3.394 -3.840 1.00 95.00 90 GLY A N 1
ATOM 637 C CA . GLY A 1 90 ? 3.044 3.579 -5.275 1.00 95.00 90 GLY A CA 1
ATOM 638 C C . GLY A 1 90 ? 4.289 3.358 -6.138 1.00 95.00 90 GLY A C 1
ATOM 639 O O . GLY A 1 90 ? 5.415 3.431 -5.649 1.00 95.00 90 GLY A O 1
ATOM 640 N N . ALA A 1 91 ? 4.079 3.119 -7.432 1.00 94.81 91 ALA A N 1
ATOM 641 C CA . ALA A 1 91 ? 5.134 3.006 -8.438 1.00 94.81 91 ALA A CA 1
ATOM 642 C C . ALA A 1 91 ? 5.302 4.326 -9.207 1.00 94.81 91 ALA A C 1
ATOM 644 O O . ALA A 1 91 ? 4.325 5.021 -9.477 1.00 94.81 91 ALA A O 1
ATOM 645 N N . GLU A 1 92 ? 6.535 4.668 -9.588 1.00 96.44 92 GLU A N 1
ATOM 646 C CA . GLU A 1 92 ? 6.801 5.825 -10.452 1.00 96.44 92 GLU A CA 1
ATOM 647 C C . GLU A 1 92 ? 6.234 5.629 -11.868 1.00 96.44 92 GLU A C 1
ATOM 649 O O . GLU A 1 92 ? 5.661 6.556 -12.439 1.00 96.44 92 GLU A O 1
ATOM 654 N N . ILE A 1 93 ? 6.358 4.420 -12.427 1.00 94.69 93 ILE A N 1
ATOM 655 C CA . ILE A 1 93 ? 5.958 4.093 -13.802 1.00 94.69 93 ILE A CA 1
ATOM 656 C C . ILE A 1 93 ? 4.603 3.367 -13.780 1.00 94.69 93 ILE A C 1
ATOM 658 O O . ILE A 1 93 ? 4.481 2.196 -14.144 1.00 94.69 93 ILE A O 1
ATOM 662 N N . ASP A 1 94 ? 3.569 4.061 -13.307 1.00 91.38 94 ASP A N 1
ATOM 663 C CA . ASP A 1 94 ? 2.228 3.502 -13.117 1.00 91.38 94 ASP A CA 1
ATOM 664 C C . ASP A 1 94 ? 1.150 4.371 -13.774 1.00 91.38 94 ASP A C 1
ATOM 666 O O . ASP A 1 94 ? 0.960 5.532 -13.421 1.00 91.38 94 ASP A O 1
ATOM 670 N N . HIS A 1 95 ? 0.426 3.817 -14.747 1.00 90.81 95 HIS A N 1
ATOM 671 C CA . HIS A 1 95 ? -0.681 4.513 -15.413 1.00 90.81 95 HIS A CA 1
ATOM 672 C C . HIS A 1 95 ? -2.032 4.335 -14.706 1.00 90.81 95 HIS A C 1
ATOM 674 O O . HIS A 1 95 ? -2.990 5.006 -15.080 1.00 90.81 95 HIS A O 1
ATOM 680 N N . ILE A 1 96 ? -2.144 3.410 -13.749 1.00 89.44 96 ILE A N 1
ATOM 681 C CA . ILE A 1 96 ? -3.370 3.161 -12.976 1.00 89.44 96 ILE A CA 1
ATOM 682 C C . ILE A 1 96 ? -3.410 4.109 -11.782 1.00 89.44 96 ILE A C 1
ATOM 684 O O . ILE A 1 96 ? -4.397 4.820 -11.597 1.00 89.44 96 ILE A O 1
ATOM 688 N N . SER A 1 97 ? -2.318 4.161 -11.022 1.00 91.94 97 SER A N 1
ATOM 689 C CA . SER A 1 97 ? -2.153 5.069 -9.888 1.00 91.94 97 SER A CA 1
ATOM 690 C C . SER A 1 97 ? -0.881 5.905 -10.044 1.00 91.94 97 SER A C 1
ATOM 692 O O . SER A 1 97 ? 0.122 5.625 -9.383 1.00 91.94 97 SER A O 1
ATOM 694 N N . PRO A 1 98 ? -0.889 6.919 -10.928 1.00 95.38 98 PRO A N 1
ATOM 695 C CA . PRO A 1 98 ? 0.302 7.710 -11.202 1.00 95.38 98 PRO A CA 1
ATOM 696 C C . PRO A 1 98 ? 0.767 8.492 -9.962 1.00 95.38 98 PRO A C 1
ATOM 698 O O . PRO A 1 98 ? -0.046 8.782 -9.074 1.00 95.38 98 PRO A O 1
ATOM 701 N N . PRO A 1 99 ? 2.050 8.897 -9.895 1.00 97.44 99 PRO A N 1
ATOM 702 C CA . PRO A 1 99 ? 2.617 9.653 -8.776 1.00 97.44 99 PRO A CA 1
ATOM 703 C C . PRO A 1 99 ? 1.786 10.863 -8.333 1.00 97.44 99 PRO A C 1
ATOM 705 O O . PRO A 1 99 ? 1.712 11.169 -7.143 1.00 97.44 99 PRO A O 1
ATOM 708 N N . GLU A 1 100 ? 1.137 11.555 -9.268 1.00 97.62 100 GLU A N 1
ATOM 709 C CA . GLU A 1 100 ? 0.265 12.699 -8.992 1.00 97.62 100 GLU A CA 1
ATOM 710 C C . GLU A 1 100 ? -0.972 12.307 -8.177 1.00 97.62 100 GLU A C 1
ATOM 712 O O . GLU A 1 100 ? -1.421 13.086 -7.336 1.00 97.62 100 GLU A O 1
ATOM 717 N N . LEU A 1 101 ? -1.526 11.114 -8.406 1.00 96.75 101 LEU A N 1
ATOM 718 C CA . LEU A 1 101 ? -2.646 10.585 -7.630 1.00 96.75 101 LEU A CA 1
ATOM 719 C C . LEU A 1 101 ? -2.180 10.146 -6.236 1.00 96.75 101 LEU A C 1
ATOM 721 O O . LEU A 1 101 ? -2.811 10.496 -5.242 1.00 96.75 101 LEU A O 1
ATOM 725 N N . ILE A 1 102 ? -1.034 9.466 -6.143 1.00 97.38 102 ILE A N 1
ATOM 726 C CA . ILE A 1 102 ? -0.456 9.043 -4.856 1.00 97.38 102 ILE A CA 1
ATOM 727 C C . ILE A 1 102 ? -0.165 10.248 -3.950 1.00 97.38 102 ILE A C 1
ATOM 729 O O . ILE A 1 102 ? -0.485 10.231 -2.762 1.00 97.38 102 ILE A O 1
ATOM 733 N N . LYS A 1 103 ? 0.359 11.339 -4.518 1.00 98.12 103 LYS A N 1
ATOM 734 C CA . LYS A 1 103 ? 0.565 12.604 -3.795 1.00 98.12 103 LYS A CA 1
ATOM 735 C C . LYS A 1 103 ? -0.748 13.230 -3.320 1.00 98.12 103 LYS A C 1
ATOM 737 O O . LYS A 1 103 ? -0.784 13.810 -2.239 1.00 98.12 103 LYS A O 1
ATOM 742 N N . GLN A 1 104 ? -1.834 13.117 -4.088 1.00 98.00 104 GLN A N 1
ATOM 743 C CA . GLN A 1 104 ? -3.154 13.577 -3.633 1.00 98.00 104 GLN A CA 1
ATOM 744 C C . GLN A 1 104 ? -3.667 12.749 -2.450 1.00 98.00 104 GLN A C 1
ATOM 746 O O . GLN A 1 104 ? -4.234 13.316 -1.515 1.00 98.00 104 GLN A O 1
ATOM 751 N N . PHE A 1 105 ? -3.436 11.432 -2.448 1.00 97.12 105 PHE A N 1
ATOM 752 C CA . PHE A 1 105 ? -3.765 10.585 -1.299 1.00 97.12 105 PHE A CA 1
ATOM 753 C C . PHE A 1 105 ? -2.995 11.019 -0.050 1.00 97.12 105 PHE A C 1
ATOM 755 O O . PHE A 1 105 ? -3.599 11.205 1.004 1.00 97.12 105 PHE A O 1
ATOM 762 N N . GLU A 1 106 ? -1.687 11.255 -0.178 1.00 97.12 106 GLU A N 1
ATOM 763 C CA . GLU A 1 106 ? -0.850 11.748 0.920 1.00 97.12 106 GLU A CA 1
ATOM 764 C C . GLU A 1 106 ? -1.346 13.088 1.475 1.00 97.12 106 GLU A C 1
ATOM 766 O O . GLU A 1 106 ? -1.447 13.250 2.690 1.00 97.12 106 GLU A O 1
ATOM 771 N N . GLN A 1 107 ? -1.713 14.033 0.604 1.00 97.56 107 GLN A N 1
ATOM 772 C CA . GLN A 1 107 ? -2.253 15.332 1.014 1.00 97.56 107 GLN A CA 1
ATOM 773 C C . GLN A 1 107 ? -3.547 15.191 1.821 1.00 97.56 107 GLN A C 1
ATO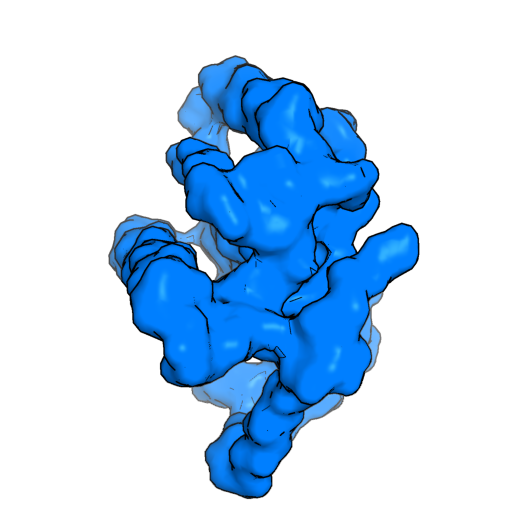M 775 O O . GLN A 1 107 ? -3.706 15.844 2.853 1.00 97.56 107 GLN A O 1
ATOM 780 N N . VAL A 1 108 ? -4.465 14.333 1.371 1.00 96.44 108 VAL A N 1
ATOM 781 C CA . VAL A 1 108 ? -5.726 14.076 2.074 1.00 96.44 108 VAL A CA 1
ATOM 782 C C . VAL A 1 108 ? -5.490 13.412 3.427 1.00 96.44 108 VAL A C 1
ATOM 784 O O . VAL A 1 108 ? -6.060 13.853 4.424 1.00 96.44 108 VAL A O 1
ATOM 787 N N . LEU A 1 109 ? -4.639 12.387 3.478 1.00 95.88 109 LEU A N 1
ATOM 788 C CA . LEU A 1 109 ? -4.297 11.707 4.727 1.00 95.88 109 LEU A CA 1
ATOM 789 C C . LEU A 1 109 ? -3.592 12.660 5.700 1.00 95.88 109 LEU A C 1
ATOM 791 O O . LEU A 1 109 ? -3.920 12.683 6.882 1.00 95.88 109 LEU A O 1
ATOM 795 N N . SER A 1 110 ? -2.705 13.522 5.200 1.00 95.75 110 SER A N 1
ATOM 796 C CA . SER A 1 110 ? -2.021 14.547 6.002 1.00 95.75 110 SER A CA 1
ATOM 797 C C . SER A 1 110 ? -2.979 15.592 6.575 1.00 95.75 110 SER A C 1
ATOM 799 O O . SER A 1 110 ? -2.755 16.096 7.675 1.00 95.75 110 SER A O 1
ATOM 801 N N . ALA A 1 111 ? -4.062 15.913 5.860 1.00 94.12 111 ALA A N 1
ATOM 802 C CA . ALA A 1 111 ? -5.109 16.798 6.366 1.00 94.12 111 ALA A CA 1
ATOM 803 C C . ALA A 1 111 ? -5.971 16.137 7.461 1.00 94.12 111 ALA A C 1
ATOM 805 O O . ALA A 1 111 ? -6.613 16.842 8.241 1.00 94.12 111 ALA A O 1
ATOM 806 N N . ASN A 1 112 ? -5.968 14.803 7.551 1.00 87.50 112 ASN A N 1
ATOM 807 C CA . ASN A 1 112 ? -6.668 14.032 8.573 1.00 87.50 112 ASN A CA 1
ATOM 808 C C . ASN A 1 112 ? -5.694 13.518 9.649 1.00 87.50 112 ASN A C 1
ATOM 810 O O . ASN A 1 112 ? -5.261 12.366 9.639 1.00 87.50 112 ASN A O 1
ATOM 814 N N . SER A 1 113 ? -5.390 14.357 10.644 1.00 79.19 113 SER A N 1
ATOM 815 C CA . SER A 1 113 ? -4.458 14.013 11.732 1.00 79.19 113 SER A CA 1
ATOM 816 C C . SER A 1 113 ? -4.920 12.867 12.648 1.00 79.19 113 SER A C 1
ATOM 818 O O . SER A 1 113 ? -4.143 12.417 13.491 1.00 79.19 113 SER A O 1
ATOM 820 N N . GLY A 1 114 ? -6.160 12.384 12.502 1.00 88.94 114 GLY A N 1
ATOM 821 C CA . GLY A 1 114 ? -6.703 11.262 13.270 1.00 88.94 114 GLY A CA 1
ATOM 822 C C . GLY A 1 114 ? -6.256 9.884 12.777 1.00 88.94 114 GLY A C 1
ATOM 823 O O . GLY A 1 114 ? -6.434 8.903 13.497 1.00 88.94 114 GLY A O 1
ATOM 824 N N . VAL A 1 115 ? -5.667 9.798 11.580 1.00 92.19 115 VAL A N 1
ATOM 825 C CA . VAL A 1 115 ? -5.273 8.532 10.954 1.00 92.19 115 VAL A CA 1
ATOM 826 C C . VAL A 1 115 ? -3.770 8.517 10.691 1.00 92.19 115 VAL A C 1
ATOM 828 O O . VAL A 1 115 ? -3.235 9.320 9.924 1.00 92.19 115 VAL A O 1
ATOM 831 N N . ALA A 1 116 ? -3.071 7.571 11.323 1.00 96.12 116 ALA A N 1
ATOM 832 C CA . ALA A 1 116 ? -1.665 7.335 11.025 1.00 96.12 116 ALA A CA 1
ATOM 833 C C . ALA A 1 116 ? -1.511 6.880 9.569 1.00 96.12 116 ALA A C 1
ATOM 835 O O . ALA A 1 116 ? -2.223 5.982 9.122 1.00 96.12 116 ALA A O 1
ATOM 836 N N . HIS A 1 117 ? -0.557 7.460 8.847 1.00 96.88 117 HIS A N 1
ATOM 837 C CA . HIS A 1 117 ? -0.312 7.091 7.460 1.00 96.88 117 HIS A CA 1
ATOM 838 C C . HIS A 1 117 ? 1.173 7.078 7.100 1.00 96.88 117 HIS A C 1
ATOM 840 O O . HIS A 1 117 ? 1.995 7.718 7.760 1.00 96.88 117 HIS A O 1
ATOM 846 N N . PHE A 1 118 ? 1.501 6.338 6.043 1.00 97.06 118 PHE A N 1
ATOM 847 C CA . PHE A 1 118 ? 2.810 6.342 5.394 1.00 97.06 118 PHE A CA 1
ATOM 848 C C . PHE A 1 118 ? 2.629 6.206 3.885 1.00 97.06 118 PHE A C 1
ATOM 850 O O . PHE A 1 118 ? 2.061 5.215 3.424 1.00 97.06 118 PHE A O 1
ATOM 857 N N . VAL A 1 119 ? 3.107 7.188 3.122 1.00 97.44 119 VAL A N 1
ATOM 858 C CA . VAL A 1 119 ? 3.027 7.180 1.660 1.00 97.44 119 VAL A CA 1
ATOM 859 C C . VAL A 1 119 ? 4.429 7.239 1.071 1.00 97.44 119 VAL A C 1
ATOM 861 O O . VAL A 1 119 ? 5.267 8.018 1.519 1.00 97.44 119 VAL A O 1
ATOM 864 N N . LYS A 1 120 ? 4.694 6.400 0.069 1.00 97.94 120 LYS A N 1
ATOM 865 C CA . LYS A 1 120 ? 5.987 6.350 -0.618 1.00 97.94 120 LYS A CA 1
ATOM 866 C C . LYS A 1 120 ? 5.800 5.997 -2.083 1.00 97.94 120 LYS A C 1
ATOM 868 O O . LYS A 1 120 ? 4.992 5.137 -2.420 1.00 97.94 120 LYS A O 1
ATOM 873 N N . ILE A 1 121 ? 6.571 6.646 -2.949 1.00 98.00 121 ILE A N 1
ATOM 874 C CA . ILE A 1 121 ? 6.636 6.332 -4.378 1.00 98.00 121 ILE A CA 1
ATOM 875 C C . ILE A 1 121 ? 7.999 5.703 -4.652 1.00 98.00 121 ILE A C 1
ATOM 877 O O . ILE A 1 121 ? 9.030 6.296 -4.335 1.00 98.00 121 ILE A O 1
ATOM 881 N N . PHE A 1 122 ? 7.997 4.505 -5.225 1.00 97.38 122 PHE A N 1
ATOM 882 C CA . PHE A 1 122 ? 9.202 3.770 -5.580 1.00 97.38 122 PHE A CA 1
ATOM 883 C C . PHE A 1 122 ? 9.675 4.186 -6.983 1.00 97.38 122 PHE A C 1
ATOM 885 O O . PHE A 1 122 ? 8.892 4.094 -7.933 1.00 97.38 122 PHE A O 1
ATOM 892 N N . PRO A 1 123 ? 10.931 4.643 -7.137 1.00 97.00 123 PRO A N 1
ATOM 893 C CA . PRO A 1 123 ? 11.467 5.049 -8.431 1.00 97.00 123 PRO A CA 1
ATOM 894 C C . PRO A 1 123 ? 11.784 3.838 -9.317 1.00 97.00 123 PRO A C 1
ATOM 896 O O . PRO A 1 123 ? 12.180 2.784 -8.824 1.00 97.00 123 PRO A O 1
ATOM 899 N N . GLY A 1 124 ? 11.644 3.999 -10.633 1.00 93.81 124 GLY A N 1
ATOM 900 C CA . GLY A 1 124 ? 12.052 3.016 -11.643 1.00 93.81 124 GLY A CA 1
ATOM 901 C C . GLY A 1 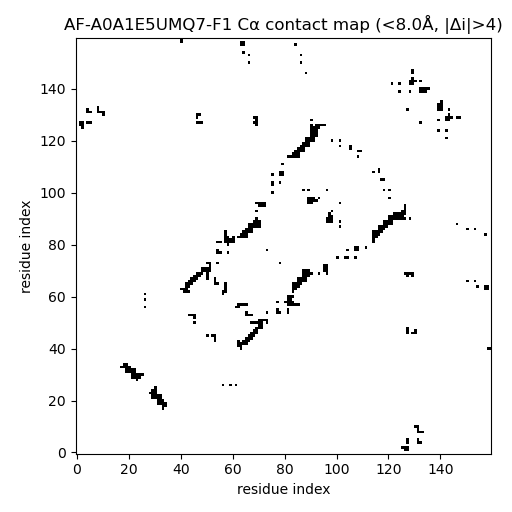124 ? 11.212 1.738 -11.717 1.00 93.81 124 GLY A C 1
ATOM 902 O O . GLY A 1 124 ? 11.494 0.882 -12.552 1.00 93.81 124 GLY A O 1
ATOM 903 N N . VAL A 1 125 ? 10.182 1.599 -10.882 1.00 93.69 125 VAL A N 1
ATOM 904 C CA . VAL A 1 125 ? 9.313 0.420 -10.860 1.00 93.69 125 VAL A CA 1
ATOM 905 C C . VAL A 1 125 ? 7.967 0.694 -11.523 1.00 93.69 125 VAL A C 1
ATOM 907 O O . VAL A 1 125 ? 7.483 1.828 -11.536 1.00 93.69 125 VAL A O 1
ATOM 910 N N . ALA A 1 126 ? 7.363 -0.361 -12.066 1.00 91.94 126 ALA A N 1
ATOM 911 C CA . ALA A 1 126 ? 6.054 -0.316 -12.706 1.00 91.94 126 ALA A CA 1
ATOM 912 C C . ALA A 1 126 ? 4.947 -0.888 -11.808 1.00 91.94 126 ALA A C 1
ATOM 914 O O . ALA A 1 126 ? 5.211 -1.484 -10.763 1.00 91.94 126 ALA A O 1
ATOM 915 N N . HIS A 1 127 ? 3.693 -0.747 -12.237 1.00 89.94 127 HIS A N 1
ATOM 916 C CA . HIS A 1 127 ? 2.555 -1.381 -11.569 1.00 89.94 127 HIS A CA 1
ATOM 917 C C . HIS A 1 127 ? 2.799 -2.887 -11.331 1.00 89.94 127 HIS A C 1
ATOM 919 O O . HIS A 1 127 ? 3.251 -3.596 -12.237 1.00 89.94 127 HIS A O 1
ATOM 925 N N . GLY A 1 128 ? 2.494 -3.372 -10.121 1.00 86.56 128 GLY A N 1
ATOM 926 C CA . GLY A 1 128 ? 2.707 -4.765 -9.713 1.00 86.56 128 GLY A CA 1
ATOM 927 C C . GLY A 1 128 ? 4.113 -5.118 -9.211 1.00 86.56 128 GLY A C 1
ATOM 928 O O . GLY A 1 128 ? 4.351 -6.288 -8.905 1.00 86.56 128 GLY A O 1
ATOM 929 N N . TRP A 1 129 ? 5.050 -4.164 -9.106 1.00 90.44 129 TRP A N 1
ATOM 930 C CA . TRP A 1 129 ? 6.465 -4.464 -8.814 1.00 90.44 129 TRP A CA 1
ATOM 931 C C . TRP A 1 129 ? 6.712 -5.258 -7.533 1.00 90.44 129 TRP A C 1
ATOM 933 O O . TRP A 1 129 ? 7.706 -5.963 -7.455 1.00 90.44 129 TRP A O 1
ATOM 943 N N . SER A 1 130 ? 5.843 -5.156 -6.527 1.00 88.19 130 SER A N 1
ATOM 944 C CA . SER A 1 130 ? 6.040 -5.847 -5.249 1.00 88.19 130 SER A CA 1
ATOM 945 C C . SER A 1 130 ? 5.810 -7.358 -5.339 1.00 88.19 130 SER A C 1
ATOM 947 O O . SER A 1 130 ? 6.221 -8.088 -4.443 1.00 88.19 130 SER A O 1
ATOM 949 N N . VAL A 1 131 ? 5.156 -7.835 -6.404 1.00 84.12 131 VAL A N 1
ATOM 950 C CA . VAL A 1 131 ? 4.775 -9.250 -6.571 1.00 84.12 131 VAL A CA 1
ATOM 951 C C . VAL A 1 131 ? 5.047 -9.821 -7.965 1.00 84.12 131 VAL A C 1
ATOM 953 O O . VAL A 1 131 ? 5.019 -11.037 -8.125 1.00 84.12 131 VAL A O 1
ATOM 956 N N . ARG A 1 132 ? 5.290 -8.978 -8.979 1.00 82.81 132 ARG A N 1
ATOM 957 C CA . ARG A 1 132 ? 5.521 -9.385 -10.384 1.00 82.81 132 ARG A CA 1
ATOM 958 C C . ARG A 1 132 ? 6.934 -9.075 -10.899 1.00 82.81 132 ARG A C 1
ATOM 960 O O . ARG A 1 132 ? 7.182 -9.168 -12.103 1.00 82.81 132 ARG A O 1
ATOM 967 N N . TYR A 1 133 ? 7.850 -8.674 -10.020 1.00 82.75 133 TYR A N 1
ATOM 968 C CA . TYR A 1 133 ? 9.227 -8.352 -10.394 1.00 82.75 133 TYR A CA 1
ATOM 969 C C . TYR A 1 133 ? 9.983 -9.571 -10.944 1.00 82.75 133 TYR A C 1
ATOM 971 O O . TYR A 1 133 ? 9.686 -10.715 -10.607 1.00 82.75 133 TYR A O 1
ATOM 979 N N . SER A 1 134 ? 10.978 -9.317 -11.797 1.00 84.00 134 SER A N 1
ATOM 980 C CA . SER A 1 134 ? 11.902 -10.358 -12.255 1.00 84.00 134 SER A CA 1
ATOM 981 C C . SER A 1 134 ? 12.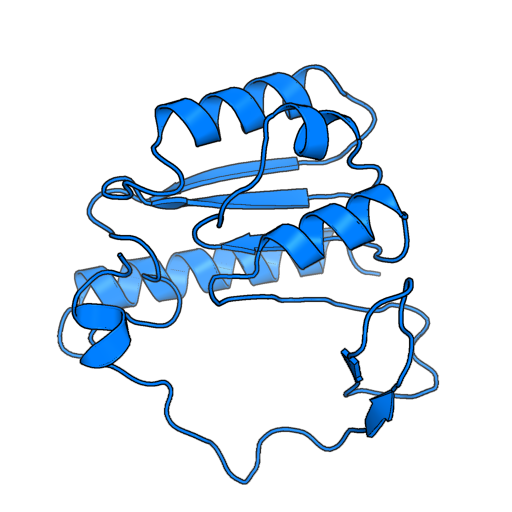961 -10.631 -11.187 1.00 84.00 134 SER A C 1
ATOM 983 O O . SER A 1 134 ? 13.615 -9.699 -10.724 1.00 84.00 134 SER A O 1
ATOM 985 N N . HIS A 1 135 ? 13.180 -11.902 -10.844 1.00 83.88 135 HIS A N 1
ATOM 986 C CA . HIS A 1 135 ? 14.265 -12.308 -9.942 1.00 83.88 135 HIS A CA 1
ATOM 987 C C . HIS A 1 135 ? 15.663 -12.117 -10.552 1.00 83.88 135 HIS A C 1
ATOM 989 O O . HIS A 1 135 ? 16.640 -12.026 -9.811 1.00 83.88 135 HIS A O 1
ATOM 995 N N . ASP A 1 136 ? 15.756 -12.018 -11.880 1.00 90.25 136 ASP A N 1
ATOM 996 C CA . ASP A 1 136 ? 17.018 -11.787 -12.592 1.00 90.25 136 ASP A CA 1
ATOM 997 C C . ASP A 1 136 ? 17.400 -10.296 -12.647 1.00 90.25 136 ASP A C 1
ATOM 999 O O . ASP A 1 136 ? 18.521 -9.948 -13.023 1.00 90.25 136 ASP A O 1
ATOM 1003 N N . ASP A 1 137 ? 16.484 -9.399 -12.265 1.00 89.81 137 ASP A N 1
ATOM 1004 C CA . ASP A 1 137 ? 16.735 -7.964 -12.164 1.00 89.81 137 ASP A CA 1
ATOM 1005 C C . ASP A 1 137 ? 17.002 -7.580 -10.703 1.00 89.81 137 ASP A C 1
ATOM 1007 O O . ASP A 1 137 ? 16.089 -7.409 -9.896 1.00 89.81 137 ASP A O 1
ATOM 1011 N N . ALA A 1 138 ? 18.280 -7.401 -10.365 1.00 93.75 138 ALA A N 1
ATOM 1012 C CA . ALA A 1 138 ? 18.704 -7.048 -9.013 1.00 93.75 138 ALA A CA 1
ATOM 1013 C C . ALA A 1 138 ? 18.104 -5.723 -8.502 1.00 93.75 138 ALA A C 1
ATOM 1015 O O . ALA A 1 138 ? 17.916 -5.568 -7.294 1.00 93.75 138 ALA A O 1
ATOM 1016 N N . ALA A 1 139 ? 17.802 -4.765 -9.386 1.00 93.38 139 ALA A N 1
ATOM 1017 C CA . ALA A 1 139 ? 17.155 -3.521 -8.983 1.00 93.38 139 ALA A CA 1
ATOM 1018 C C . ALA A 1 139 ? 15.683 -3.768 -8.636 1.00 93.38 139 ALA A C 1
ATOM 1020 O O . ALA A 1 139 ? 15.217 -3.306 -7.595 1.00 93.38 139 ALA A O 1
ATOM 1021 N N . ALA A 1 140 ? 14.984 -4.559 -9.454 1.00 89.25 140 ALA A N 1
ATOM 1022 C CA . ALA A 1 140 ? 13.596 -4.928 -9.198 1.00 89.25 140 ALA A CA 1
ATOM 1023 C C . ALA A 1 140 ? 13.451 -5.759 -7.908 1.00 89.25 140 ALA A C 1
ATOM 1025 O O . ALA A 1 140 ? 12.571 -5.469 -7.097 1.00 89.25 140 ALA A O 1
ATOM 1026 N N . VAL A 1 141 ? 14.359 -6.717 -7.671 1.00 90.06 141 VAL A N 1
ATOM 1027 C CA . VAL A 1 141 ? 14.433 -7.492 -6.418 1.00 90.06 141 VAL A CA 1
ATOM 1028 C C . VAL A 1 141 ? 14.607 -6.562 -5.223 1.00 90.06 141 VAL A C 1
ATOM 1030 O O . VAL A 1 141 ? 13.823 -6.624 -4.280 1.00 90.06 141 VAL A O 1
ATOM 1033 N N . LYS A 1 142 ? 15.583 -5.650 -5.282 1.00 95.25 142 LYS A N 1
ATOM 1034 C CA . LYS A 1 142 ? 15.849 -4.710 -4.190 1.00 95.25 142 LYS A CA 1
ATOM 1035 C C . LYS A 1 142 ? 14.627 -3.843 -3.871 1.00 95.25 142 LYS A C 1
ATOM 1037 O O . LYS A 1 142 ? 14.298 -3.663 -2.703 1.00 95.25 142 LYS A O 1
ATOM 1042 N N . SER A 1 143 ? 13.945 -3.315 -4.887 1.00 95.19 143 SER A N 1
ATOM 1043 C CA . SER A 1 143 ? 12.742 -2.500 -4.686 1.00 95.19 143 SER A CA 1
ATOM 1044 C C . SER A 1 143 ? 11.568 -3.300 -4.117 1.00 95.19 143 SER A C 1
ATOM 1046 O O . SER A 1 143 ? 10.788 -2.759 -3.333 1.00 95.19 143 SER A O 1
ATOM 1048 N N . ALA A 1 144 ? 11.429 -4.575 -4.487 1.00 90.50 144 ALA A N 1
ATOM 1049 C CA . ALA A 1 144 ? 10.410 -5.451 -3.920 1.00 90.50 144 ALA A CA 1
ATOM 1050 C C . ALA A 1 144 ? 10.712 -5.824 -2.458 1.00 90.50 144 ALA A C 1
ATOM 1052 O O . ALA A 1 144 ? 9.816 -5.772 -1.618 1.00 90.50 144 ALA A O 1
ATOM 1053 N N . GLU A 1 145 ? 11.971 -6.128 -2.133 1.00 92.12 145 GLU A N 1
ATOM 1054 C CA . GLU A 1 145 ? 12.419 -6.390 -0.759 1.00 92.12 145 GLU A CA 1
ATOM 1055 C C . GLU A 1 145 ? 12.257 -5.159 0.141 1.00 92.12 145 GLU A C 1
ATOM 1057 O O . GLU A 1 145 ? 11.824 -5.279 1.284 1.00 92.12 145 GLU A O 1
ATOM 1062 N N . GLU A 1 146 ? 12.540 -3.964 -0.378 1.00 96.00 146 GLU A N 1
ATOM 1063 C CA . GLU A 1 146 ? 12.318 -2.707 0.339 1.00 96.00 146 GLU A CA 1
ATOM 1064 C C . GLU A 1 146 ? 10.823 -2.457 0.598 1.00 96.00 146 GLU A C 1
ATOM 1066 O O . GLU A 1 146 ? 10.447 -2.118 1.718 1.00 96.00 146 GLU A O 1
ATOM 1071 N N . ALA A 1 147 ? 9.951 -2.699 -0.389 1.00 93.69 147 ALA A N 1
ATOM 1072 C CA . ALA A 1 147 ? 8.500 -2.605 -0.200 1.00 93.69 147 ALA A CA 1
ATOM 1073 C C . ALA A 1 147 ? 7.972 -3.630 0.823 1.00 93.69 147 ALA A C 1
ATOM 1075 O O . ALA A 1 147 ? 7.062 -3.326 1.602 1.00 93.69 147 ALA A O 1
ATOM 1076 N N . LEU A 1 148 ? 8.551 -4.835 0.854 1.00 90.75 148 LEU A N 1
ATOM 1077 C CA . LEU A 1 148 ? 8.256 -5.842 1.872 1.00 90.75 148 LEU A CA 1
ATOM 1078 C C . LEU A 1 148 ? 8.712 -5.382 3.265 1.00 90.75 148 LEU A C 1
ATOM 1080 O O . LEU A 1 148 ? 7.956 -5.527 4.224 1.00 90.75 148 LEU A O 1
ATOM 1084 N N . GLY A 1 149 ? 9.907 -4.798 3.376 1.00 90.88 149 GLY A N 1
ATOM 1085 C CA . GLY A 1 149 ? 10.418 -4.221 4.621 1.00 90.88 149 GLY A CA 1
ATOM 1086 C C . GLY A 1 149 ? 9.502 -3.126 5.167 1.00 90.88 149 GLY A C 1
ATOM 1087 O O . GLY A 1 149 ? 9.039 -3.228 6.301 1.00 90.88 149 GLY A O 1
ATOM 1088 N N . ASP A 1 150 ? 9.138 -2.153 4.326 1.00 94.44 150 ASP A N 1
ATOM 1089 C CA . ASP A 1 150 ? 8.206 -1.075 4.684 1.00 94.44 150 ASP A CA 1
ATOM 1090 C C . ASP A 1 150 ? 6.847 -1.632 5.164 1.00 94.44 150 ASP A C 1
ATOM 1092 O O . ASP A 1 150 ? 6.256 -1.132 6.123 1.00 94.44 150 ASP A O 1
ATOM 1096 N N . THR A 1 151 ? 6.361 -2.707 4.530 1.00 89.69 151 THR A N 1
ATOM 1097 C CA . THR A 1 151 ? 5.119 -3.404 4.911 1.00 89.69 151 THR A CA 1
ATOM 1098 C C . THR A 1 151 ? 5.229 -4.051 6.296 1.00 89.69 151 THR A C 1
ATOM 1100 O O . THR A 1 151 ? 4.324 -3.912 7.123 1.00 89.69 151 THR A O 1
ATOM 1103 N N . ILE A 1 152 ? 6.330 -4.759 6.567 1.00 88.44 152 ILE A N 1
ATOM 1104 C CA . ILE A 1 152 ? 6.581 -5.419 7.858 1.00 88.44 152 ILE A CA 1
ATOM 1105 C C . ILE A 1 152 ? 6.707 -4.380 8.971 1.00 88.44 152 ILE A C 1
ATOM 1107 O O . ILE A 1 152 ? 6.099 -4.546 10.031 1.00 88.44 152 ILE A O 1
ATOM 1111 N N . ASP A 1 153 ? 7.449 -3.302 8.732 1.00 91.69 153 ASP A N 1
ATOM 1112 C CA . ASP A 1 153 ? 7.639 -2.225 9.701 1.00 91.69 153 ASP A CA 1
ATOM 1113 C C . ASP A 1 153 ? 6.311 -1.532 10.025 1.00 91.69 153 ASP A C 1
ATOM 1115 O O . ASP A 1 153 ? 6.005 -1.275 11.196 1.00 91.69 153 ASP A O 1
ATOM 1119 N N . TRP A 1 154 ? 5.476 -1.292 9.007 1.00 93.50 154 TRP A N 1
ATOM 1120 C CA . TRP A 1 154 ? 4.140 -0.729 9.184 1.00 93.50 154 TRP A CA 1
ATOM 1121 C C . TRP A 1 154 ? 3.277 -1.588 10.109 1.00 93.50 154 TRP A C 1
ATOM 1123 O O . TRP A 1 154 ? 2.745 -1.105 11.114 1.00 93.50 154 TRP A O 1
ATOM 1133 N N . PHE A 1 155 ? 3.167 -2.880 9.807 1.00 89.19 155 PHE A N 1
ATOM 1134 C CA . PHE A 1 155 ? 2.369 -3.793 10.613 1.00 89.19 155 PHE A CA 1
ATOM 1135 C C . PHE A 1 155 ? 2.945 -3.983 12.017 1.00 89.19 155 PHE A C 1
ATOM 1137 O O . PHE A 1 155 ? 2.187 -3.946 12.981 1.00 89.19 155 PHE A O 1
ATOM 1144 N N . SER A 1 156 ? 4.267 -4.079 12.165 1.00 87.88 156 SER A N 1
ATOM 1145 C CA . SER A 1 156 ? 4.926 -4.203 13.474 1.00 87.88 156 SER A CA 1
ATOM 1146 C C . SER A 1 156 ? 4.661 -3.000 14.384 1.00 87.88 156 SER A C 1
ATOM 1148 O O . SER A 1 156 ? 4.610 -3.129 15.605 1.00 87.88 156 SER A O 1
ATOM 1150 N N . LYS A 1 157 ? 4.478 -1.813 13.799 1.00 91.00 157 LYS A N 1
ATOM 1151 C CA . LYS A 1 157 ? 4.162 -0.585 14.533 1.00 91.00 157 LYS A CA 1
ATOM 1152 C C . LYS A 1 157 ? 2.686 -0.477 14.924 1.00 91.00 157 LYS A C 1
ATOM 1154 O O . LYS A 1 157 ? 2.376 0.110 15.964 1.00 91.00 157 LYS A O 1
ATOM 1159 N N . HIS A 1 158 ? 1.783 -0.974 14.082 1.00 89.06 158 HIS A N 1
ATOM 1160 C CA . HIS A 1 158 ? 0.345 -0.714 14.199 1.00 89.06 158 HIS A CA 1
ATOM 1161 C C . HIS A 1 158 ? -0.487 -1.909 14.678 1.00 89.06 158 HIS A C 1
ATOM 1163 O O . HIS A 1 158 ? -1.626 -1.716 15.102 1.00 89.06 158 HIS A O 1
ATOM 1169 N N . LEU A 1 159 ? 0.084 -3.111 14.687 1.00 81.38 159 LEU A N 1
ATOM 1170 C CA . LEU A 1 159 ? -0.520 -4.308 15.259 1.00 81.38 159 LEU A CA 1
ATOM 1171 C C . LEU A 1 159 ? 0.132 -4.611 16.610 1.00 81.38 159 LEU A C 1
ATOM 1173 O O . LEU A 1 159 ? 1.355 -4.611 16.734 1.00 81.38 159 LEU A O 1
ATOM 1177 N N . LYS A 1 160 ? -0.695 -4.844 17.628 1.00 66.75 160 LYS A N 1
ATOM 1178 C CA . LYS A 1 160 ? -0.280 -5.260 18.971 1.00 66.75 160 LYS A CA 1
ATOM 1179 C C . LYS A 1 160 ? -0.872 -6.619 19.304 1.00 66.75 160 LYS A C 1
ATOM 1181 O O . LYS A 1 160 ? -1.993 -6.902 18.813 1.00 66.75 160 LYS A O 1
#

pLDDT: mean 83.15, std 14.09, range [37.66, 98.12]

Foldseek 3Di:
DADVLCVVFDFDDDPVPFDWDFDPDQLHHTDTDGDDPPDPADADEDQDQVLVVQLSCQLSVSHQEEEREQYAQDQLVSLLSGQHAYEYEHECAEPRCHPVNLVSSVVSVVVVPNYHYHGYYDYPDYRSLLRSPDPVDPVSVVSNVVSVVVVVVSCVVRPD

Radius of gyration: 15.66 Å; Cα contacts (8 Å, |Δi|>4): 279; chains: 1; bounding box: 38×43×38 Å

Organism: NCBI:txid888268

Secondary structure (DSSP, 8-state):
---HHHHHSPPPP-TT---EEEEEEETTEEEEEES-TT-S---EEE-SS-THHHHHHHHHT--S-EEEES--S--HHHH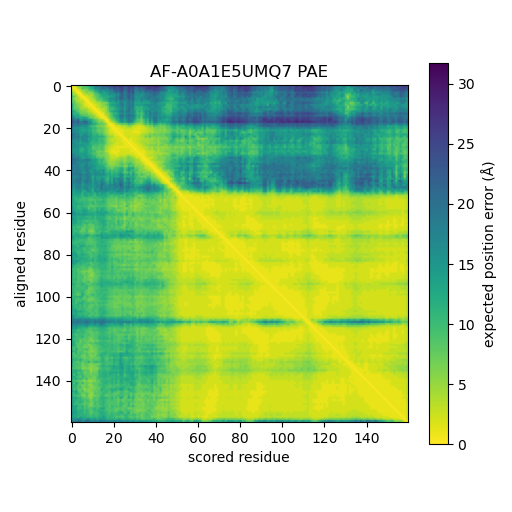HT--S-EEEEEEEE-SSS-HHHHHHHHHHHHH-TTS-EEEEEEEEEETTHHHH--TT-HHHHHHHHHHHHHHHHHHHHH--

Nearest PDB structures (foldseek):
  6sbn-assembly1_A  TM=7.638E-01  e=1.095E-03  Halopseudomonas aestusnigri
  7vpb-assembly1_B  TM=7.692E-01  e=1.958E-03  unclassified Marinobacter
  8ian-assembly2_B  TM=6.973E-01  e=1.168E-03  Caldimonas taiwanensis
  7vme-assembly1_A  TM=7.037E-01  e=6.265E-03  unclassified Marinobacter
  5jkj-assembly1_B  TM=5.744E-01  e=2.768E-02  uncultured bacterium

Sequence (160 aa):
MASSQCCDNPPALNPAGGEGKVVDSFGGLKAYLAGSDESKSAVILIADIFGVVVVELAKAHEIQAGVVLHPGPITVDDIKEVKCPISILGAEIDHISPPELIKQFEQVLSANSGVAHFVKIFPGVAHGWSVRYSHDDAAAVKSAEEALGDTIDWFSKHLK

InterPro domains:
  IPR002925 Dienelactone hydrolase [PF01738] (54-158)
  IPR029058 Alpha/Beta hydrolase fold [G3DSA:3.40.50.1820] (24-158)
  IPR029058 Alpha/Beta hydrolase fold [SSF53474] (51-160)